Protein AF-A0A8S2XQ05-F1 (afdb_monomer_lite)

Radius of gyration: 12.22 Å; chains: 1; bounding box: 37×25×30 Å

Structure (mmCIF, N/CA/C/O backbone):
data_AF-A0A8S2XQ05-F1
#
_entry.id   AF-A0A8S2XQ05-F1
#
loop_
_atom_site.group_PDB
_atom_site.id
_atom_site.type_symbol
_atom_site.label_atom_id
_atom_site.label_alt_id
_atom_site.label_comp_id
_atom_site.label_asym_id
_atom_site.label_entity_id
_atom_site.label_seq_id
_atom_site.pdbx_PDB_ins_code
_atom_site.Cartn_x
_atom_site.Cartn_y
_atom_site.Cartn_z
_atom_site.occupancy
_atom_site.B_iso_or_equiv
_atom_site.auth_seq_id
_atom_site.auth_comp_id
_atom_site.auth_asym_id
_atom_site.auth_atom_id
_atom_site.pdbx_PDB_model_num
ATOM 1 N N . ALA A 1 1 ? -26.934 7.078 2.540 1.00 45.75 1 ALA A N 1
ATOM 2 C CA . ALA A 1 1 ? -25.869 6.111 2.861 1.00 45.75 1 ALA A CA 1
ATOM 3 C C . ALA A 1 1 ? -24.649 6.919 3.257 1.00 45.75 1 ALA A C 1
ATOM 5 O O . ALA A 1 1 ? -24.172 7.689 2.434 1.00 45.75 1 ALA A O 1
ATOM 6 N N . GLU A 1 2 ? -24.227 6.853 4.516 1.00 51.25 2 GLU A N 1
ATOM 7 C CA . GLU A 1 2 ? -23.043 7.585 4.971 1.00 51.25 2 GLU A CA 1
ATOM 8 C C . GLU A 1 2 ? -21.809 7.011 4.269 1.00 51.25 2 GLU A C 1
ATOM 10 O O . GLU A 1 2 ? -21.484 5.831 4.404 1.00 51.25 2 GLU A O 1
ATOM 15 N N . GLN A 1 3 ? -21.158 7.829 3.444 1.00 61.59 3 GLN A N 1
ATOM 16 C CA . GLN A 1 3 ? -19.907 7.462 2.794 1.00 61.59 3 GLN A CA 1
ATOM 17 C C . GLN A 1 3 ? -18.791 7.540 3.837 1.00 61.59 3 GLN A C 1
ATOM 19 O O . GLN A 1 3 ? -18.209 8.599 4.062 1.00 61.59 3 GLN A O 1
ATOM 24 N N . LYS A 1 4 ? -18.511 6.415 4.501 1.00 76.19 4 LYS A N 1
ATOM 25 C CA . LYS A 1 4 ? -17.333 6.280 5.359 1.00 76.19 4 LYS A CA 1
ATOM 26 C C . LYS A 1 4 ? -16.082 6.394 4.477 1.00 76.19 4 LYS A C 1
ATOM 28 O O . LYS A 1 4 ? -15.848 5.534 3.629 1.00 76.19 4 LYS A O 1
ATOM 33 N N . GLN A 1 5 ? -15.336 7.489 4.624 1.00 74.56 5 GLN A N 1
ATOM 34 C CA . GLN A 1 5 ? -14.244 7.856 3.712 1.00 74.56 5 GLN A CA 1
ATOM 35 C C . GLN A 1 5 ? -13.060 6.870 3.748 1.00 74.56 5 GLN A C 1
ATOM 37 O O . GLN A 1 5 ? -12.290 6.800 2.802 1.00 74.56 5 GLN A O 1
ATOM 42 N N . ASP A 1 6 ? -12.933 6.103 4.824 1.00 82.94 6 ASP A N 1
ATOM 43 C CA . ASP A 1 6 ? -11.862 5.163 5.167 1.00 82.94 6 ASP A CA 1
ATOM 44 C C . ASP A 1 6 ? -12.364 3.706 5.209 1.00 82.94 6 ASP A C 1
ATOM 46 O O . ASP A 1 6 ? -11.826 2.866 5.920 1.00 82.94 6 ASP A O 1
ATOM 50 N N . ARG A 1 7 ? -13.429 3.377 4.460 1.00 90.62 7 ARG A N 1
ATOM 51 C CA . ARG A 1 7 ? -14.071 2.047 4.509 1.00 90.62 7 ARG A CA 1
ATOM 52 C C . ARG A 1 7 ? -13.116 0.879 4.225 1.00 90.62 7 ARG A C 1
ATOM 54 O O . ARG A 1 7 ? -13.377 -0.218 4.700 1.00 90.62 7 ARG A O 1
ATOM 61 N N . PHE A 1 8 ? -12.077 1.099 3.423 1.00 95.94 8 PHE A N 1
ATOM 62 C CA . PHE A 1 8 ? -11.134 0.059 3.005 1.00 95.94 8 PHE A CA 1
ATOM 63 C C . PHE A 1 8 ? -9.900 -0.045 3.908 1.00 95.94 8 PHE A C 1
ATOM 65 O O . PHE A 1 8 ? -9.027 -0.871 3.647 1.00 95.94 8 PHE A O 1
ATOM 72 N N . LEU A 1 9 ? -9.798 0.817 4.924 1.00 96.94 9 LEU A N 1
ATOM 73 C CA . LEU A 1 9 ? -8.725 0.800 5.905 1.00 96.94 9 LEU A CA 1
ATOM 74 C C . LEU A 1 9 ? -9.201 0.009 7.127 1.00 96.94 9 LEU A C 1
ATOM 76 O O . LEU A 1 9 ? -10.196 0.365 7.760 1.00 96.94 9 LEU A O 1
ATOM 80 N N . HIS A 1 10 ? -8.509 -1.081 7.448 1.00 96.31 10 HIS A N 1
ATOM 81 C CA . HIS A 1 10 ? -8.907 -1.993 8.530 1.00 96.31 10 HIS A CA 1
ATOM 82 C C . HIS A 1 10 ? -8.165 -1.766 9.850 1.00 96.31 10 HIS A C 1
ATOM 84 O O . HIS A 1 10 ? -8.426 -2.469 10.825 1.00 96.31 10 HIS A O 1
ATOM 90 N N . ILE A 1 11 ? -7.267 -0.784 9.889 1.00 96.19 11 ILE A N 1
ATOM 91 C CA . ILE A 1 11 ? -6.521 -0.372 11.083 1.00 96.19 11 ILE A CA 1
ATOM 92 C C . ILE A 1 11 ? -6.788 1.101 11.393 1.00 96.19 11 ILE A C 1
ATOM 94 O O . ILE A 1 11 ? -7.314 1.834 10.554 1.00 96.19 11 ILE A O 1
ATOM 98 N N . SER A 1 12 ? -6.456 1.555 12.601 1.00 94.19 12 SER A N 1
ATOM 99 C CA . SER A 1 12 ? -6.616 2.973 12.932 1.00 94.19 12 SER A CA 1
ATOM 100 C C . SER A 1 12 ? -5.600 3.852 12.191 1.00 94.19 12 SER A C 1
ATOM 102 O O . SER A 1 12 ? -4.516 3.410 11.805 1.00 94.19 12 SER A O 1
ATOM 104 N N . THR A 1 13 ? -5.919 5.138 12.028 1.00 90.88 13 THR A N 1
ATOM 105 C CA . THR A 1 13 ? -4.994 6.112 11.425 1.00 90.88 13 THR A CA 1
ATOM 106 C C . THR A 1 13 ? -3.689 6.237 12.214 1.00 90.88 13 THR A C 1
ATOM 108 O O . THR A 1 13 ? -2.628 6.385 11.619 1.00 90.88 13 THR A O 1
ATOM 111 N N . ALA A 1 14 ? -3.744 6.106 13.541 1.00 93.94 14 ALA A N 1
ATOM 112 C CA . ALA A 1 14 ? -2.561 6.151 14.397 1.00 93.94 14 ALA A CA 1
ATOM 113 C C . ALA A 1 14 ? -1.623 4.949 14.173 1.00 93.94 14 ALA A C 1
ATOM 115 O O . ALA A 1 14 ? -0.409 5.086 14.290 1.00 93.94 14 ALA A O 1
ATOM 116 N N . GLU A 1 15 ? -2.170 3.778 13.833 1.00 95.12 15 GLU A N 1
ATOM 117 C CA . GLU A 1 15 ? -1.376 2.576 13.546 1.00 95.12 15 GLU A CA 1
ATOM 118 C C . GLU A 1 15 ? -0.702 2.632 12.171 1.00 95.12 15 GLU A C 1
ATOM 120 O O . GLU A 1 15 ? 0.400 2.111 12.014 1.00 95.12 15 GLU A O 1
ATOM 125 N N . ILE A 1 16 ? -1.331 3.274 11.178 1.00 95.62 16 ILE A N 1
ATOM 126 C CA . ILE A 1 16 ? -0.784 3.362 9.813 1.00 95.62 16 ILE A CA 1
ATOM 127 C C . ILE A 1 16 ? 0.141 4.571 9.591 1.00 95.62 16 ILE A C 1
ATOM 129 O O . ILE A 1 16 ? 0.932 4.591 8.645 1.00 95.62 16 ILE A O 1
ATOM 133 N N . GLU A 1 17 ? 0.059 5.591 10.448 1.00 94.75 17 GLU A N 1
ATOM 134 C CA . GLU A 1 17 ? 0.859 6.822 10.365 1.00 94.75 17 GLU A CA 1
ATOM 135 C C . GLU A 1 17 ? 2.377 6.589 10.238 1.00 94.75 17 GLU A C 1
ATOM 137 O O . GLU A 1 17 ? 2.992 7.220 9.374 1.00 94.75 17 GLU A O 1
ATOM 142 N N . PRO A 1 18 ? 3.012 5.678 11.005 1.00 96.31 18 PRO A N 1
ATOM 143 C CA . PRO A 1 18 ? 4.444 5.409 10.872 1.00 96.31 18 PRO A CA 1
ATOM 144 C C . PRO A 1 18 ? 4.832 4.968 9.455 1.00 96.31 18 PRO A C 1
ATOM 146 O O . PRO A 1 18 ? 5.764 5.514 8.875 1.00 96.31 18 PRO A O 1
ATOM 149 N N . PHE A 1 19 ? 4.058 4.056 8.862 1.00 95.94 19 PHE A N 1
ATOM 150 C CA . PHE A 1 19 ? 4.307 3.529 7.518 1.00 95.94 19 PHE A CA 1
ATOM 151 C C . PHE A 1 19 ? 4.028 4.570 6.432 1.00 95.94 19 PHE A C 1
ATOM 153 O O . PHE A 1 19 ? 4.793 4.725 5.487 1.00 95.94 19 PHE A O 1
ATOM 160 N N . THR A 1 20 ? 2.941 5.328 6.575 1.00 94.25 20 THR A N 1
ATOM 161 C CA . THR A 1 20 ? 2.558 6.361 5.598 1.00 94.25 20 THR A CA 1
ATOM 162 C C . THR A 1 20 ? 3.476 7.579 5.630 1.00 94.25 20 THR A C 1
ATOM 164 O O . THR A 1 20 ? 3.610 8.274 4.626 1.00 94.25 20 THR A O 1
ATOM 167 N N . ASN A 1 21 ? 4.140 7.852 6.754 1.00 95.75 21 ASN A N 1
ATOM 168 C CA . ASN A 1 21 ? 5.176 8.882 6.843 1.00 95.75 21 ASN A CA 1
ATOM 169 C C . ASN A 1 21 ? 6.484 8.487 6.157 1.00 95.75 21 ASN A C 1
ATOM 171 O O . ASN A 1 21 ? 7.291 9.359 5.845 1.00 95.75 21 ASN A O 1
ATOM 175 N N . GLU A 1 22 ? 6.677 7.197 5.913 1.00 96.81 22 GLU A N 1
ATOM 176 C CA . GLU A 1 22 ? 7.854 6.665 5.247 1.00 96.81 22 GLU A CA 1
ATOM 177 C C . GLU A 1 22 ? 7.741 6.601 3.722 1.00 96.81 22 GLU A C 1
ATOM 179 O O . GLU A 1 22 ? 8.775 6.410 3.076 1.00 96.81 22 GLU A O 1
ATOM 184 N N . LEU A 1 23 ? 6.528 6.776 3.186 1.00 97.56 23 LEU A N 1
ATOM 185 C CA . LEU A 1 23 ? 6.246 6.793 1.754 1.00 97.56 23 LEU A CA 1
ATOM 186 C C . LEU A 1 23 ? 6.783 8.065 1.093 1.00 97.56 23 LEU A C 1
ATOM 188 O O . LEU A 1 23 ? 6.591 9.177 1.595 1.00 97.56 23 LEU A O 1
ATOM 192 N N . GLU A 1 24 ? 7.419 7.895 -0.061 1.00 97.12 24 GLU A N 1
ATOM 193 C CA . GLU A 1 24 ? 7.961 9.003 -0.850 1.00 97.12 24 GLU A CA 1
ATOM 194 C C . GLU A 1 24 ? 6.873 9.645 -1.725 1.00 97.12 24 GLU A C 1
ATOM 196 O O . GLU A 1 24 ? 6.757 10.877 -1.785 1.00 97.12 24 GLU A O 1
ATOM 201 N N . ASP A 1 25 ? 6.034 8.823 -2.361 1.00 97.69 25 ASP A N 1
ATOM 202 C CA . ASP A 1 25 ? 4.917 9.287 -3.184 1.00 97.69 25 ASP A CA 1
ATOM 203 C C . ASP A 1 25 ? 3.754 9.823 -2.317 1.00 97.69 25 ASP A C 1
ATOM 205 O O . ASP A 1 25 ? 3.126 9.112 -1.526 1.00 97.69 25 ASP A O 1
ATOM 209 N N . GLN A 1 26 ? 3.443 11.113 -2.488 1.00 97.25 26 GLN A N 1
ATOM 210 C CA . GLN A 1 26 ? 2.385 11.794 -1.733 1.00 97.25 26 GLN A CA 1
ATOM 211 C C . GLN A 1 26 ? 0.977 11.326 -2.119 1.00 97.25 26 GLN A C 1
ATOM 213 O O . GLN A 1 26 ? 0.100 11.234 -1.264 1.00 97.25 26 GLN A O 1
ATOM 218 N N . 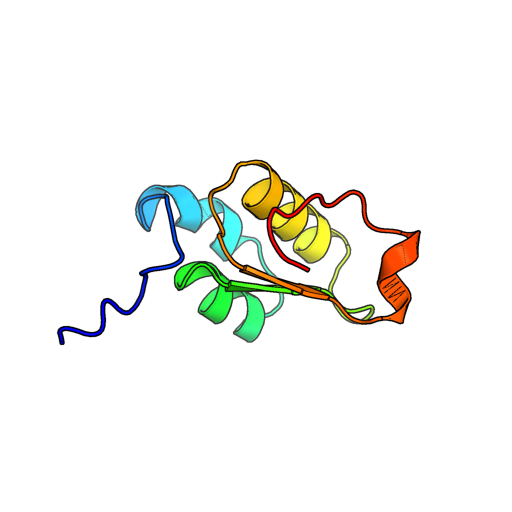THR A 1 27 ? 0.749 11.003 -3.392 1.00 97.56 27 THR A N 1
ATOM 219 C CA . THR A 1 27 ? -0.536 10.469 -3.852 1.00 97.56 27 THR A CA 1
ATOM 220 C C . THR A 1 27 ? -0.747 9.059 -3.307 1.00 97.56 27 THR A C 1
ATOM 222 O O . THR A 1 27 ? -1.840 8.735 -2.836 1.00 97.56 27 THR A O 1
ATOM 225 N N . LEU A 1 28 ? 0.306 8.242 -3.256 1.00 98.00 28 LEU A N 1
ATOM 226 C CA . LEU A 1 28 ? 0.253 6.923 -2.638 1.00 98.00 28 LEU A CA 1
ATOM 227 C C . LEU A 1 28 ? -0.099 7.052 -1.157 1.00 98.00 28 LEU A C 1
ATOM 229 O O . LEU A 1 28 ? -1.031 6.395 -0.696 1.00 98.00 28 LEU A O 1
ATOM 233 N N . LYS A 1 29 ? 0.559 7.968 -0.438 1.00 97.50 29 LYS A N 1
ATOM 234 C CA . LYS A 1 29 ? 0.260 8.261 0.969 1.00 97.50 29 LYS A CA 1
ATOM 235 C C . LYS A 1 29 ? -1.219 8.577 1.203 1.00 97.50 29 LYS A C 1
ATOM 237 O O . LYS A 1 29 ? -1.841 7.992 2.090 1.00 97.50 29 LYS A O 1
ATOM 242 N N . GLU A 1 30 ? -1.797 9.469 0.402 1.00 95.44 30 GLU A N 1
ATOM 243 C CA . GLU A 1 30 ? -3.212 9.843 0.512 1.00 95.44 30 GLU A CA 1
ATOM 244 C C . GLU A 1 30 ? -4.152 8.660 0.257 1.00 95.44 30 GLU A C 1
ATOM 246 O O . GLU A 1 30 ? -5.132 8.481 0.983 1.00 95.44 30 GLU A O 1
ATOM 251 N N . THR A 1 31 ? -3.855 7.836 -0.751 1.00 97.00 31 THR A N 1
ATOM 252 C CA . THR A 1 31 ? -4.687 6.666 -1.075 1.00 97.00 31 THR A CA 1
ATOM 253 C C . THR A 1 31 ? -4.610 5.591 0.012 1.00 97.00 31 THR A C 1
ATOM 255 O O . THR A 1 31 ? -5.648 5.069 0.435 1.00 97.00 31 THR A O 1
ATOM 258 N N . VAL A 1 32 ? -3.412 5.327 0.545 1.00 97.06 32 VAL A N 1
ATOM 259 C CA . VAL A 1 32 ? -3.172 4.333 1.603 1.00 97.06 32 VAL A CA 1
ATOM 260 C C . VAL A 1 32 ? -3.927 4.702 2.881 1.00 97.06 32 VAL A C 1
ATOM 262 O O . VAL A 1 32 ? -4.542 3.832 3.496 1.00 97.06 32 VAL A O 1
ATOM 265 N N . LEU A 1 33 ? -4.007 5.993 3.226 1.00 95.31 33 LEU A N 1
ATOM 266 C CA . LEU A 1 33 ? -4.823 6.490 4.346 1.00 95.31 33 LEU A CA 1
ATOM 267 C C . LEU A 1 33 ? -6.334 6.252 4.171 1.00 95.31 33 LEU A C 1
ATOM 269 O O . LEU A 1 33 ? -7.098 6.380 5.126 1.00 95.31 33 LEU A O 1
ATOM 273 N N . ARG A 1 34 ? -6.791 5.908 2.962 1.00 95.50 34 ARG A N 1
ATOM 274 C CA . ARG A 1 34 ? -8.176 5.500 2.677 1.00 95.50 34 ARG A CA 1
ATOM 275 C C . ARG A 1 34 ? -8.334 3.986 2.514 1.00 95.50 34 ARG A C 1
ATOM 277 O O . ARG A 1 34 ? -9.451 3.525 2.277 1.00 95.50 34 ARG A O 1
ATOM 284 N N . GLY A 1 35 ? -7.247 3.224 2.655 1.00 97.00 35 GLY A N 1
ATOM 285 C CA . GLY A 1 35 ? -7.225 1.768 2.523 1.00 97.00 35 GLY A CA 1
ATOM 286 C C . GLY A 1 35 ? -7.092 1.251 1.090 1.00 97.00 35 GLY A C 1
ATOM 287 O O . GLY A 1 35 ? -7.429 0.096 0.821 1.00 97.00 35 GLY A O 1
ATOM 288 N N . VAL A 1 36 ? -6.642 2.102 0.164 1.00 97.62 36 VAL A N 1
ATOM 289 C CA . VAL A 1 36 ? -6.397 1.744 -1.239 1.00 97.62 36 VAL A CA 1
ATOM 290 C C . VAL A 1 36 ? -4.938 2.026 -1.564 1.00 97.62 36 VAL A C 1
ATOM 292 O O . VAL A 1 36 ? -4.473 3.133 -1.349 1.00 97.62 36 VAL A O 1
ATOM 295 N N . ALA A 1 37 ? -4.219 1.060 -2.119 1.00 98.00 37 ALA A N 1
ATOM 296 C CA . ALA A 1 37 ? -2.873 1.281 -2.639 1.00 98.00 37 ALA A CA 1
ATOM 297 C C . ALA A 1 37 ? -2.815 1.070 -4.149 1.00 98.00 37 ALA A C 1
ATOM 299 O O . ALA A 1 37 ? -3.703 0.456 -4.749 1.00 98.00 37 ALA A O 1
ATOM 300 N N . TYR A 1 38 ? -1.734 1.546 -4.759 1.00 98.00 38 TYR A N 1
ATOM 301 C CA . TYR A 1 38 ? -1.389 1.207 -6.127 1.00 98.00 38 TYR A CA 1
ATOM 302 C C . TYR A 1 38 ? 0.090 0.842 -6.247 1.00 98.00 38 TYR A C 1
ATOM 304 O O . TYR A 1 38 ? 0.926 1.352 -5.508 1.00 98.00 38 TYR A O 1
ATOM 312 N N . LEU A 1 39 ? 0.408 -0.041 -7.188 1.00 97.69 39 LEU A N 1
ATOM 313 C CA . LEU A 1 39 ? 1.755 -0.503 -7.492 1.00 97.69 39 LEU A CA 1
ATOM 314 C C . LEU A 1 39 ? 2.029 -0.329 -8.984 1.00 97.69 39 LEU A C 1
ATOM 316 O O . LEU A 1 39 ? 1.289 -0.830 -9.833 1.00 97.69 39 LEU A O 1
ATOM 320 N N . HIS A 1 40 ? 3.110 0.383 -9.293 1.00 96.75 40 HIS A N 1
ATOM 321 C CA . HIS A 1 40 ? 3.671 0.485 -10.637 1.00 96.75 40 HIS A CA 1
ATOM 322 C C . HIS A 1 40 ? 5.197 0.638 -10.571 1.00 96.75 40 HIS A C 1
ATOM 324 O O . HIS A 1 40 ? 5.791 0.910 -9.526 1.00 96.75 40 HIS A O 1
ATOM 330 N N . GLU A 1 41 ? 5.854 0.498 -11.716 1.00 95.00 41 GLU A N 1
ATOM 331 C CA . GLU A 1 41 ? 7.312 0.419 -11.855 1.00 95.00 41 GLU A CA 1
ATOM 332 C C . GLU A 1 41 ? 8.047 1.729 -11.563 1.00 95.00 41 GLU A C 1
ATOM 334 O O . GLU A 1 41 ? 9.274 1.735 -11.490 1.00 95.00 41 GLU A O 1
ATOM 339 N N . GLY A 1 42 ? 7.306 2.821 -11.388 1.00 95.69 42 GLY A N 1
ATOM 340 C CA . GLY A 1 42 ? 7.841 4.129 -11.020 1.00 95.69 42 GLY A CA 1
ATOM 341 C C . GLY A 1 42 ? 7.943 4.348 -9.511 1.00 95.69 42 GLY A C 1
ATOM 342 O O . GLY A 1 42 ? 8.640 5.269 -9.104 1.00 95.69 42 GLY A O 1
ATOM 343 N N . LEU A 1 43 ? 7.300 3.512 -8.687 1.00 96.81 43 LEU A N 1
ATOM 344 C CA . LEU A 1 43 ? 7.417 3.618 -7.232 1.00 96.81 43 LEU A CA 1
ATOM 345 C C . LEU A 1 43 ? 8.807 3.204 -6.758 1.00 96.81 43 LEU A C 1
ATOM 347 O O . LEU A 1 43 ? 9.408 2.286 -7.331 1.00 96.81 43 LEU A O 1
ATOM 351 N N . SER A 1 44 ? 9.281 3.827 -5.681 1.00 97.06 44 SER A N 1
ATOM 352 C 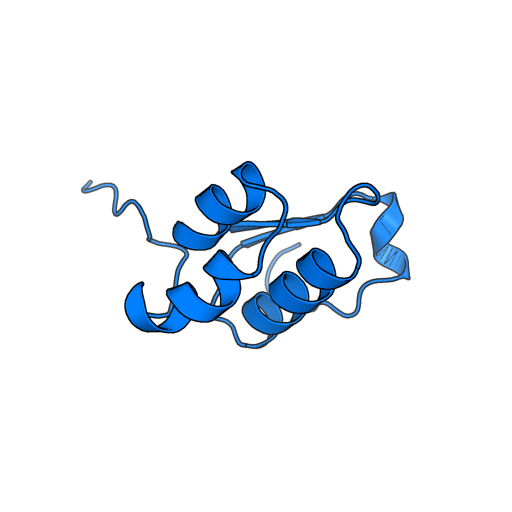CA . SER A 1 44 ? 10.521 3.427 -5.017 1.00 97.06 44 SER A CA 1
ATOM 353 C C . SER A 1 44 ? 10.416 1.984 -4.508 1.00 97.06 44 SER A C 1
ATOM 355 O O . SER A 1 44 ? 9.326 1.459 -4.271 1.00 97.06 44 SER A O 1
ATOM 357 N N . HIS A 1 45 ? 11.554 1.302 -4.345 1.00 95.25 45 HIS A N 1
ATOM 358 C CA . HIS A 1 45 ? 11.540 -0.048 -3.771 1.00 95.25 45 HIS A CA 1
ATOM 359 C C . HIS A 1 45 ? 10.940 -0.043 -2.357 1.00 95.25 45 HIS A C 1
ATOM 361 O O . HIS A 1 45 ? 10.195 -0.952 -2.009 1.00 95.25 45 HIS A O 1
ATOM 367 N N . LYS A 1 46 ? 11.209 1.020 -1.591 1.00 97.00 46 LYS A N 1
ATOM 368 C CA . LYS A 1 46 ? 10.681 1.224 -0.245 1.00 97.00 46 LYS A CA 1
ATOM 369 C C . LYS A 1 46 ? 9.151 1.303 -0.234 1.00 97.00 46 LYS A C 1
ATOM 371 O O . LYS A 1 46 ? 8.521 0.571 0.524 1.00 97.00 46 LYS A O 1
ATOM 376 N N . ASP A 1 47 ? 8.566 2.129 -1.101 1.00 97.69 47 ASP A N 1
ATOM 377 C CA . ASP A 1 47 ? 7.112 2.307 -1.182 1.00 97.69 47 ASP A CA 1
ATOM 378 C C . ASP A 1 47 ? 6.409 0.990 -1.531 1.00 97.69 47 ASP A C 1
ATOM 380 O O . ASP A 1 47 ? 5.386 0.651 -0.936 1.00 97.69 47 ASP A O 1
ATOM 384 N N . ARG A 1 48 ? 6.992 0.206 -2.451 1.00 96.56 48 ARG A N 1
ATOM 385 C CA . ARG A 1 48 ? 6.461 -1.115 -2.824 1.00 96.56 48 ARG A CA 1
ATOM 386 C C . ARG A 1 48 ? 6.459 -2.070 -1.639 1.00 96.56 48 ARG A C 1
ATOM 388 O O .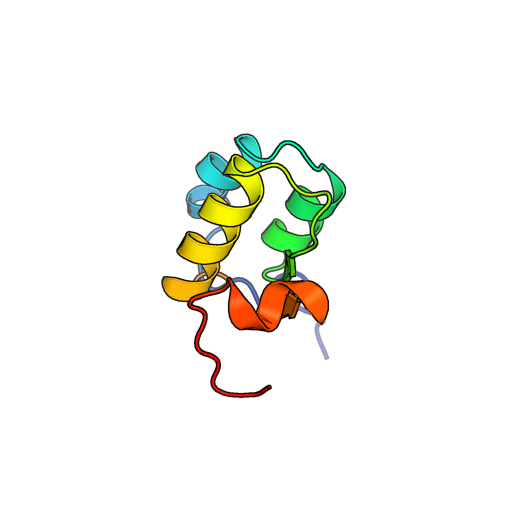 ARG A 1 48 ? 5.420 -2.652 -1.355 1.00 96.56 48 ARG A O 1
ATOM 395 N N . THR A 1 49 ? 7.582 -2.184 -0.930 1.00 96.12 49 THR A N 1
ATOM 396 C CA . THR A 1 49 ? 7.696 -3.066 0.239 1.00 96.12 49 THR A CA 1
ATOM 397 C C . THR A 1 49 ? 6.665 -2.706 1.307 1.00 96.12 49 THR A C 1
ATOM 399 O O . THR A 1 49 ? 5.952 -3.585 1.781 1.00 96.12 49 THR A O 1
ATOM 402 N N . ILE A 1 50 ? 6.509 -1.415 1.622 1.00 97.38 50 ILE A N 1
ATOM 403 C CA . ILE A 1 50 ? 5.516 -0.952 2.604 1.00 97.38 50 ILE A CA 1
ATOM 404 C C . ILE A 1 50 ? 4.094 -1.326 2.165 1.00 97.38 50 ILE A C 1
ATOM 406 O O . ILE A 1 50 ? 3.315 -1.853 2.958 1.00 97.38 50 ILE A O 1
ATOM 410 N N . VAL A 1 51 ? 3.738 -1.075 0.902 1.00 97.38 51 VAL A N 1
ATOM 411 C CA . VAL A 1 51 ? 2.407 -1.408 0.372 1.00 97.38 51 VAL A CA 1
ATOM 412 C C . VAL A 1 51 ? 2.151 -2.915 0.396 1.00 97.38 51 VAL A C 1
ATOM 414 O O . VAL A 1 51 ? 1.062 -3.337 0.788 1.00 97.38 51 VAL A O 1
ATOM 417 N N . GLU A 1 52 ? 3.129 -3.727 -0.008 1.00 96.38 52 GLU A N 1
ATOM 418 C CA . GLU A 1 52 ? 3.015 -5.187 -0.013 1.00 96.38 52 GLU A CA 1
ATOM 419 C C . GLU A 1 52 ? 2.804 -5.740 1.402 1.00 96.38 52 GLU A C 1
ATOM 421 O O . GLU A 1 52 ? 1.919 -6.576 1.605 1.00 96.38 52 GLU A O 1
ATOM 426 N N . GLU A 1 53 ? 3.551 -5.239 2.388 1.00 96.38 53 GLU A N 1
ATOM 427 C CA . GLU A 1 53 ? 3.407 -5.622 3.796 1.00 96.38 53 GLU A CA 1
ATOM 428 C C . GLU A 1 53 ? 2.039 -5.218 4.356 1.00 96.38 53 GLU A C 1
ATOM 430 O O . GLU A 1 53 ? 1.338 -6.054 4.929 1.00 96.38 53 GLU A O 1
ATOM 435 N N . LEU A 1 54 ? 1.615 -3.968 4.141 1.00 97.25 54 LEU A N 1
ATOM 436 C CA . LEU A 1 54 ? 0.325 -3.467 4.623 1.00 97.25 54 LEU A CA 1
ATOM 437 C C . LEU A 1 54 ? -0.862 -4.209 3.990 1.00 97.25 54 LEU A C 1
ATOM 439 O O . LEU A 1 54 ? -1.839 -4.520 4.676 1.00 97.25 54 LEU A O 1
ATOM 443 N N . TYR A 1 55 ? -0.789 -4.515 2.693 1.00 97.69 55 TYR A N 1
ATOM 444 C CA . TYR A 1 55 ? -1.829 -5.280 2.008 1.00 97.69 55 TYR A CA 1
ATOM 445 C C . TYR A 1 55 ? -1.864 -6.735 2.488 1.00 97.69 55 TYR A C 1
ATOM 447 O O . TYR A 1 55 ? -2.929 -7.252 2.820 1.00 97.69 55 TYR A O 1
ATOM 455 N N . THR A 1 56 ? -0.703 -7.385 2.602 1.00 96.44 56 THR A N 1
ATOM 456 C CA . THR A 1 56 ? -0.600 -8.777 3.075 1.00 96.44 56 THR A CA 1
ATOM 457 C C . THR A 1 56 ? -1.056 -8.924 4.527 1.00 96.44 56 THR A C 1
ATOM 459 O O . THR A 1 56 ? -1.698 -9.914 4.875 1.00 96.44 56 THR A O 1
ATOM 462 N N . ALA A 1 57 ? -0.791 -7.922 5.369 1.00 96.00 57 ALA A N 1
ATOM 463 C CA . ALA A 1 57 ? -1.286 -7.857 6.743 1.00 96.00 57 ALA A CA 1
ATOM 464 C C . ALA A 1 57 ? -2.806 -7.609 6.836 1.00 96.00 57 ALA A C 1
ATOM 466 O O . ALA A 1 57 ? -3.376 -7.686 7.923 1.00 96.00 57 ALA A O 1
ATOM 467 N N . GLY A 1 58 ? -3.474 -7.304 5.718 1.00 96.44 58 GLY A N 1
ATOM 468 C CA . GLY A 1 58 ? -4.907 -7.022 5.663 1.00 96.44 58 GLY A CA 1
ATOM 469 C C . GLY A 1 58 ? -5.292 -5.621 6.140 1.00 96.44 58 GLY A C 1
ATOM 470 O O . GLY A 1 58 ? -6.484 -5.354 6.304 1.00 96.44 58 GLY A O 1
ATOM 471 N N . ALA A 1 59 ? -4.318 -4.727 6.346 1.00 97.31 59 ALA A N 1
ATOM 472 C CA . ALA A 1 59 ? -4.570 -3.336 6.716 1.00 97.31 59 ALA A CA 1
ATOM 473 C C . ALA A 1 59 ? -5.247 -2.562 5.574 1.00 97.31 59 ALA A C 1
ATOM 475 O O . ALA A 1 59 ? -6.112 -1.720 5.825 1.00 97.31 59 ALA A O 1
ATOM 476 N N . LEU A 1 60 ? -4.872 -2.874 4.329 1.00 97.88 60 LEU A N 1
ATOM 477 C CA . LEU A 1 60 ? -5.438 -2.305 3.106 1.00 97.88 60 LEU A CA 1
ATOM 478 C C . LEU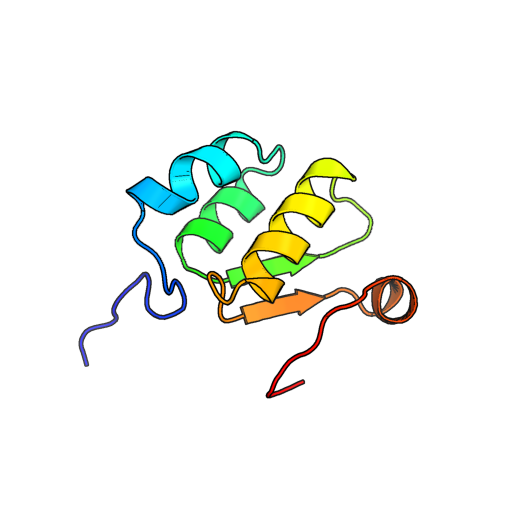 A 1 60 ? -6.325 -3.341 2.422 1.00 97.88 60 LEU A C 1
ATOM 480 O O . LEU A 1 60 ? -5.889 -4.464 2.182 1.00 97.88 60 LEU A O 1
ATOM 484 N N . GLN A 1 61 ? -7.555 -2.969 2.068 1.00 97.94 61 GLN A N 1
ATOM 485 C CA . GLN A 1 61 ? -8.470 -3.895 1.397 1.00 97.94 61 GLN A CA 1
ATOM 486 C C . GLN A 1 61 ? -8.266 -3.946 -0.124 1.00 97.94 61 GLN A C 1
ATOM 488 O O . GLN A 1 61 ? -8.633 -4.933 -0.759 1.00 97.94 61 GLN A O 1
ATOM 493 N N . VAL A 1 62 ? -7.744 -2.878 -0.735 1.00 98.00 62 VAL A N 1
ATOM 494 C CA . VAL A 1 62 ? -7.668 -2.747 -2.198 1.00 98.00 62 VAL A CA 1
ATOM 495 C C . VAL A 1 62 ? -6.248 -2.402 -2.633 1.00 98.00 62 VAL A C 1
ATOM 497 O O . VAL A 1 62 ? -5.651 -1.461 -2.116 1.00 98.00 62 VAL A O 1
ATOM 500 N N . CYS A 1 63 ? -5.734 -3.126 -3.629 1.00 97.69 63 CYS A N 1
ATOM 501 C CA . CYS A 1 63 ? -4.468 -2.824 -4.290 1.00 97.69 63 CYS A CA 1
ATOM 502 C C . CYS A 1 63 ? -4.652 -2.837 -5.813 1.00 97.69 63 CYS A C 1
ATOM 504 O O . CYS A 1 63 ? -5.176 -3.797 -6.375 1.00 97.69 63 CYS A O 1
ATOM 506 N N . ILE A 1 64 ? -4.240 -1.758 -6.479 1.00 97.94 64 ILE A N 1
ATOM 507 C CA . ILE A 1 64 ? -4.292 -1.595 -7.936 1.00 97.94 64 ILE A CA 1
ATOM 508 C C . ILE A 1 64 ? -2.892 -1.826 -8.489 1.00 97.94 64 ILE A C 1
ATOM 510 O O . ILE A 1 64 ? -1.961 -1.121 -8.126 1.00 97.94 64 ILE A O 1
ATOM 514 N N . VAL A 1 65 ? -2.722 -2.778 -9.397 1.00 97.06 65 VAL A N 1
ATOM 515 C CA . VAL A 1 65 ? -1.388 -3.198 -9.842 1.00 97.06 65 VAL A CA 1
ATOM 516 C C . VAL A 1 65 ? -1.236 -3.016 -11.350 1.00 97.06 65 VAL A C 1
ATOM 518 O O . VAL A 1 65 ? -2.105 -3.431 -12.119 1.00 97.06 65 VAL A O 1
ATOM 521 N N . SER A 1 66 ? -0.122 -2.424 -11.796 1.00 97.12 66 SER A N 1
ATOM 522 C CA . SER A 1 66 ? 0.213 -2.370 -13.221 1.00 97.12 66 SER A CA 1
ATOM 523 C C . SER A 1 66 ? 0.473 -3.780 -13.772 1.00 97.12 66 SER A C 1
ATOM 525 O O . SER A 1 66 ? 1.131 -4.616 -13.152 1.00 97.12 66 SER A O 1
ATOM 527 N N . ARG A 1 67 ? -0.038 -4.070 -14.977 1.00 95.69 67 ARG A N 1
ATOM 528 C CA . ARG A 1 67 ? 0.048 -5.405 -15.608 1.00 95.69 67 ARG A CA 1
ATOM 529 C C . ARG A 1 67 ? 1.473 -5.975 -15.632 1.00 95.69 67 ARG A C 1
ATOM 531 O O . ARG A 1 67 ? 1.668 -7.184 -15.543 1.00 95.69 67 ARG A O 1
ATOM 538 N N . SER A 1 68 ? 2.457 -5.110 -15.808 1.00 93.12 68 SER A N 1
ATOM 539 C CA . SER A 1 68 ? 3.881 -5.429 -15.901 1.00 93.12 68 SER A CA 1
ATOM 540 C C . SER A 1 68 ? 4.480 -5.968 -14.600 1.00 93.12 68 SER A C 1
ATOM 542 O O . SER A 1 68 ? 5.476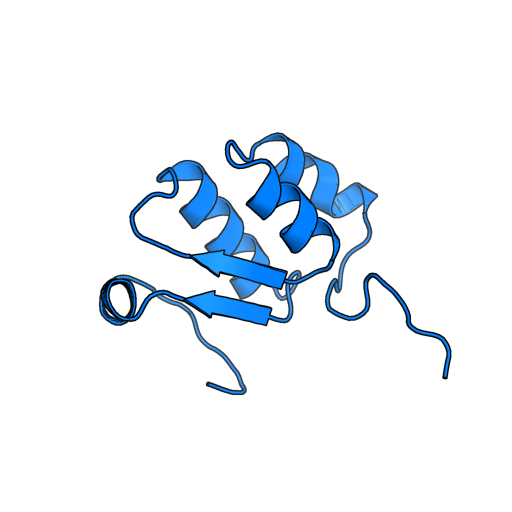 -6.682 -14.665 1.00 93.12 68 SER A O 1
ATOM 544 N N . MET A 1 69 ? 3.866 -5.704 -13.443 1.00 93.25 69 MET A N 1
ATOM 545 C CA . MET A 1 69 ? 4.339 -6.183 -12.137 1.00 93.25 69 MET A CA 1
ATOM 546 C C . MET A 1 69 ? 3.765 -7.542 -11.712 1.00 93.25 69 MET A C 1
ATOM 548 O O . MET A 1 69 ? 4.214 -8.109 -10.719 1.00 93.25 69 MET A O 1
ATOM 552 N N . LEU A 1 70 ? 2.803 -8.105 -12.452 1.00 88.88 70 LEU A N 1
ATOM 553 C CA . LEU A 1 70 ? 2.089 -9.329 -12.050 1.00 88.88 70 LEU A CA 1
ATOM 554 C C . LEU A 1 70 ? 3.005 -10.534 -11.795 1.00 88.88 70 LEU A C 1
ATOM 556 O O . LEU A 1 70 ? 2.670 -11.403 -10.999 1.00 88.88 70 LEU A O 1
ATOM 560 N N . TRP A 1 71 ? 4.155 -10.589 -12.463 1.00 88.06 71 TRP A N 1
ATOM 561 C CA . TRP A 1 71 ? 5.112 -11.691 -12.328 1.00 88.06 71 TRP A CA 1
ATOM 562 C C . TRP A 1 71 ? 6.116 -11.493 -11.194 1.00 88.06 71 TRP A C 1
ATOM 564 O O . TRP A 1 71 ? 6.826 -12.428 -10.839 1.00 88.06 71 TRP A O 1
ATOM 574 N N . THR A 1 72 ? 6.215 -10.273 -10.666 1.00 86.81 72 THR A N 1
ATOM 575 C CA . THR A 1 72 ? 7.209 -9.896 -9.656 1.00 86.81 72 THR A CA 1
ATOM 576 C C . THR A 1 72 ? 6.610 -9.746 -8.264 1.00 86.81 72 THR A C 1
ATOM 578 O O . THR A 1 72 ? 7.362 -9.631 -7.304 1.00 86.81 72 THR A O 1
ATOM 581 N N . LEU A 1 73 ? 5.281 -9.724 -8.151 1.00 89.12 73 LEU A N 1
ATOM 582 C CA . LEU A 1 73 ? 4.573 -9.514 -6.894 1.00 89.12 73 LEU A CA 1
ATOM 583 C C . LEU A 1 73 ? 4.150 -10.837 -6.265 1.00 89.12 73 LEU A C 1
ATOM 585 O O . LEU A 1 73 ? 3.663 -11.736 -6.949 1.00 89.12 73 LEU A O 1
ATOM 589 N N . ASN A 1 74 ? 4.272 -10.916 -4.943 1.00 88.25 74 ASN A N 1
ATOM 590 C CA . ASN A 1 74 ? 3.775 -12.031 -4.145 1.00 88.25 74 ASN A CA 1
ATOM 591 C C . ASN A 1 74 ? 2.540 -11.603 -3.336 1.00 88.25 74 ASN A C 1
ATOM 593 O O . ASN A 1 74 ? 2.552 -11.616 -2.107 1.00 88.25 74 ASN A O 1
ATOM 597 N N . LEU A 1 75 ? 1.489 -11.171 -4.040 1.00 91.25 75 LEU A N 1
ATOM 598 C CA . LEU A 1 75 ? 0.235 -10.709 -3.445 1.00 91.25 75 LEU A CA 1
ATOM 599 C C . LEU A 1 75 ? -0.898 -11.688 -3.739 1.00 91.25 75 LEU A C 1
ATOM 601 O O . LEU A 1 75 ? -1.093 -12.114 -4.877 1.00 91.25 75 LEU A O 1
ATOM 605 N N . PHE A 1 76 ? -1.690 -11.988 -2.714 1.00 92.88 76 PHE A N 1
ATOM 606 C CA . PHE A 1 76 ? -2.889 -12.812 -2.826 1.00 92.88 76 PHE A CA 1
ATOM 607 C C . PHE A 1 76 ? -4.113 -11.965 -2.503 1.00 92.88 76 PHE A C 1
ATOM 609 O O . PHE A 1 76 ? -4.116 -11.203 -1.539 1.00 92.88 76 PHE A O 1
ATOM 616 N N . SER A 1 77 ? -5.163 -12.097 -3.309 1.00 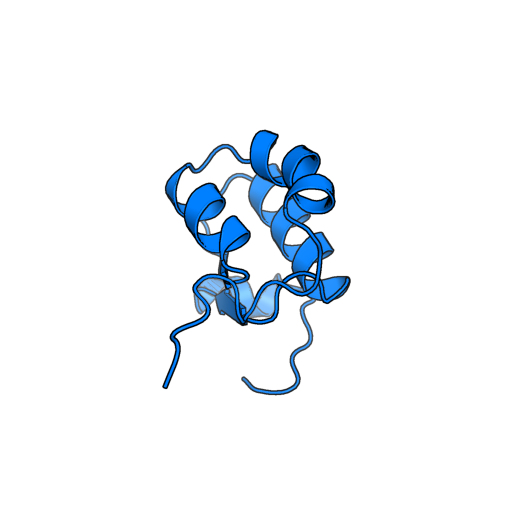94.88 77 SER A N 1
ATOM 617 C CA . SER A 1 77 ? -6.424 -11.388 -3.111 1.00 94.88 77 SER A CA 1
ATOM 618 C C . SER A 1 77 ? -7.591 -12.358 -3.183 1.00 94.88 77 SER A C 1
ATOM 620 O O . SER A 1 77 ? -7.529 -13.378 -3.868 1.00 94.88 77 SER A O 1
ATOM 622 N N . TYR A 1 78 ? -8.676 -12.013 -2.496 1.00 96.06 78 TYR A N 1
ATOM 623 C CA . TYR A 1 78 ? -9.942 -12.726 -2.624 1.00 96.06 78 TYR A CA 1
ATOM 624 C C . TYR A 1 78 ? -10.618 -12.465 -3.981 1.00 96.06 78 TYR A C 1
ATOM 626 O O . TYR A 1 78 ? -11.234 -13.363 -4.549 1.00 96.06 78 TYR A O 1
ATOM 634 N N . LEU A 1 79 ? -10.497 -11.238 -4.502 1.00 97.06 79 LEU A N 1
ATOM 635 C CA . LEU A 1 79 ? -11.048 -10.805 -5.789 1.00 97.06 79 LEU A CA 1
ATOM 636 C C . LEU A 1 79 ? -9.939 -10.152 -6.625 1.00 97.06 79 LEU A C 1
ATOM 638 O O . LEU A 1 79 ? -9.210 -9.305 -6.101 1.00 97.06 79 LEU A O 1
ATOM 642 N N . VAL A 1 80 ? -9.829 -10.548 -7.898 1.00 93.12 80 VAL A N 1
ATOM 643 C CA . VAL A 1 80 ? -8.860 -10.038 -8.887 1.00 93.12 80 VAL A CA 1
ATOM 644 C C . VAL A 1 80 ? -9.600 -9.565 -10.129 1.00 93.12 80 VAL A C 1
ATOM 646 O O . VAL A 1 80 ? -10.491 -10.317 -10.586 1.00 93.12 80 VAL A O 1
#

InterPro domains:
  IPR027417 P-loop containing nucleoside triphosphate hydrolase [G3DSA:3.40.50.300] (1-80)
  IPR027417 P-loop containing nucleoside triphosphate hydrolase [SSF52540] (17-71)

Secondary structure (DSSP, 8-state):
----TTTTB-S-HHHHHHHHHS-S-HHHHHHHTTTEEEE-TTS-HHHHHHHHHHHHTTSBSEEEE-GGGTTT-----S--

Foldseek 3Di:
DDPPQQVQFPDDPVVCVVLLVQFPDPVQSVQVSSLEHEDDPPGDPSNVVSVLVCVVVSRHQYYHYDPVCPVVHPDDHPPD

pLDDT: mean 93.35, std 9.14, range [45.75, 98.0]

Sequence (80 aa):
AEQKQDRFLHISTAEIEPFTNELEDQTLKETVLRGVAYLHEGLSHKDRTIVEELYTAGALQVCIVSRSMLWTLNLFSYLV

Organism: NCBI:txid392030